Protein AF-A0A2J4ZUT5-F1 (afdb_monomer_lite)

Organism: NCBI:txid1134687

pLDDT: mean 96.78, std 1.78, range [88.81, 98.19]

Foldseek 3Di:
DEDEQQDCADPPPGHRVRVSVVVVVVVCVPCVPYHYHD

Sequence (38 aa):
MKIVIAPDSYKESLSALDVATAIEQGFREIYADAEYVK

Radius of gyration: 10.35 Å; chains: 1; bounding box: 22×13×29 Å

InterPro domains:
  IPR004381 Glycerate kinase [PF02595] (3-37)
  IPR018197 Glycerate kinase, restriction-enzyme-like fold [G3DSA:3.40.50.10350] (1-38)
  IPR036129 Glycerate kinase superfamily [SSF110738] (1-37)

Secondary structure (DSSP, 8-state):
-EEE--PPPBTTTB-HHHHHHHHHHHHHTT-TTSEEE-

Structure (mmCIF, N/CA/C/O backbone):
data_AF-A0A2J4ZUT5-F1
#
_entry.id   AF-A0A2J4ZUT5-F1
#
loop_
_atom_site.group_PDB
_atom_site.id
_atom_site.type_symbol
_atom_site.label_atom_id
_atom_site.label_alt_id
_atom_site.label_comp_id
_atom_site.label_asym_id
_atom_site.label_entity_id
_atom_site.label_seq_id
_atom_site.pdbx_PDB_ins_code
_atom_site.Cartn_x
_atom_site.Cartn_y
_atom_site.Cartn_z
_atom_site.occupancy
_atom_site.B_iso_or_equiv
_atom_site.auth_seq_id
_atom_site.auth_comp_id
_atom_site.auth_asym_id
_atom_site.auth_atom_id
_atom_site.pdbx_PDB_model_num
ATOM 1 N N . MET A 1 1 ? -12.387 2.609 9.820 1.00 88.81 1 MET A N 1
ATOM 2 C CA . MET A 1 1 ? -12.593 3.133 8.447 1.00 88.81 1 MET A CA 1
ATOM 3 C C . MET A 1 1 ? -11.985 2.135 7.477 1.00 88.81 1 MET A C 1
ATOM 5 O O . MET A 1 1 ? -10.931 1.607 7.803 1.00 88.81 1 MET A O 1
ATOM 9 N N . LYS A 1 2 ? -12.638 1.856 6.344 1.00 95.50 2 LYS A N 1
ATOM 10 C CA . LYS A 1 2 ? -12.136 0.916 5.332 1.00 95.50 2 LYS A CA 1
ATOM 11 C C . LYS A 1 2 ? -11.605 1.683 4.125 1.00 95.50 2 LYS A C 1
ATOM 13 O O . LYS A 1 2 ? -12.335 2.506 3.578 1.00 95.50 2 LYS A O 1
ATOM 18 N N . ILE A 1 3 ? -10.359 1.422 3.737 1.00 96.38 3 ILE A N 1
ATOM 19 C CA . ILE A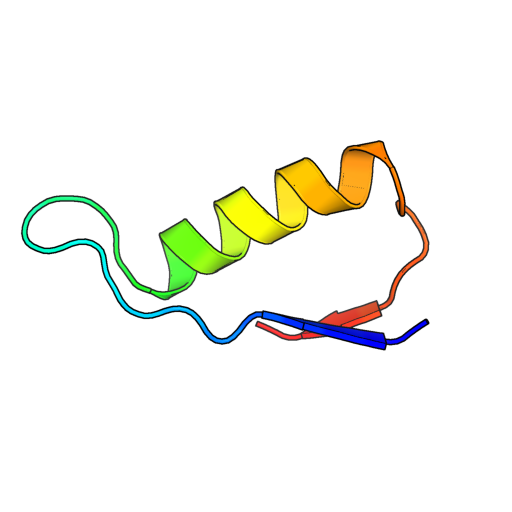 1 3 ? -9.672 2.068 2.615 1.00 96.38 3 ILE A CA 1
ATOM 20 C C . ILE A 1 3 ? -9.335 0.996 1.580 1.00 96.38 3 ILE A C 1
ATOM 22 O O . ILE A 1 3 ? -8.620 0.039 1.873 1.00 96.38 3 ILE A O 1
ATOM 26 N N . VAL A 1 4 ? -9.866 1.159 0.368 1.00 97.62 4 VAL A N 1
ATOM 27 C CA . VAL A 1 4 ? -9.548 0.299 -0.777 1.00 97.62 4 VAL A CA 1
ATOM 28 C C . VAL A 1 4 ? -8.508 1.008 -1.639 1.00 97.62 4 VAL A C 1
ATOM 30 O O . VAL A 1 4 ? -8.738 2.131 -2.083 1.00 97.62 4 VAL A O 1
ATOM 33 N N . ILE A 1 5 ? -7.373 0.355 -1.862 1.00 97.44 5 ILE A N 1
ATOM 34 C CA . ILE A 1 5 ? -6.242 0.846 -2.644 1.00 97.44 5 ILE A CA 1
ATOM 35 C C . ILE A 1 5 ? -6.176 0.003 -3.918 1.00 97.44 5 ILE A C 1
ATOM 37 O O . ILE A 1 5 ? 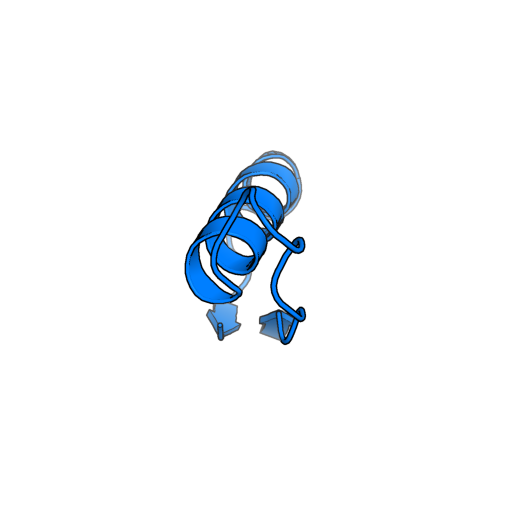-5.650 -1.099 -3.904 1.00 97.44 5 ILE A O 1
ATOM 41 N N . ALA A 1 6 ? -6.719 0.522 -5.019 1.00 97.56 6 ALA A N 1
ATOM 42 C CA . ALA A 1 6 ? -6.738 -0.161 -6.317 1.00 97.56 6 ALA A CA 1
ATOM 43 C C . ALA A 1 6 ? -5.963 0.640 -7.385 1.00 97.56 6 ALA A C 1
ATOM 45 O O . ALA A 1 6 ? -6.582 1.231 -8.274 1.00 97.56 6 ALA A O 1
ATOM 46 N N . PRO A 1 7 ? -4.626 0.752 -7.269 1.00 97.00 7 PRO A N 1
ATOM 47 C CA . PRO A 1 7 ? -3.801 1.469 -8.227 1.00 97.00 7 PRO A CA 1
ATOM 48 C C . PRO A 1 7 ? -3.526 0.618 -9.469 1.00 97.00 7 PRO A C 1
ATOM 50 O O . PRO A 1 7 ? -3.713 -0.598 -9.477 1.00 97.00 7 PRO A O 1
ATOM 53 N N . ASP A 1 8 ? -3.014 1.276 -10.504 1.00 97.94 8 ASP A N 1
ATOM 54 C CA . ASP A 1 8 ? -2.358 0.608 -11.623 1.00 97.94 8 ASP A CA 1
ATOM 55 C C . ASP A 1 8 ? -0.839 0.537 -11.378 1.00 97.94 8 ASP A C 1
ATOM 57 O O . ASP A 1 8 ? -0.280 1.190 -10.491 1.00 97.94 8 ASP A O 1
ATOM 61 N N . SER A 1 9 ? -0.166 -0.274 -12.178 1.00 97.50 9 SER A N 1
ATOM 62 C CA . SER A 1 9 ? 1.285 -0.339 -12.252 1.00 97.50 9 SER A CA 1
ATOM 63 C C . SER A 1 9 ? 1.904 0.968 -12.745 1.00 97.50 9 SER A C 1
ATOM 65 O O . SER A 1 9 ? 1.324 1.726 -13.525 1.00 97.50 9 SER A O 1
ATOM 67 N N . TYR A 1 10 ? 3.141 1.211 -12.321 1.00 97.50 10 TYR A N 1
ATOM 68 C CA . TYR A 1 10 ? 3.980 2.248 -12.903 1.00 97.50 10 TYR A CA 1
ATOM 69 C C . TYR A 1 10 ? 4.830 1.584 -13.980 1.00 97.50 10 TYR A C 1
ATOM 71 O O . TYR A 1 10 ? 5.699 0.763 -13.676 1.00 97.50 10 TYR A O 1
ATOM 79 N N . LYS A 1 11 ? 4.559 1.922 -15.244 1.00 95.88 11 LYS A N 1
ATOM 80 C CA . LYS A 1 11 ? 5.206 1.321 -16.417 1.00 95.88 11 LYS A CA 1
ATOM 81 C C . LYS A 1 11 ? 6.738 1.346 -16.290 1.00 95.88 11 LYS A C 1
ATOM 83 O O . LYS A 1 11 ? 7.313 2.401 -16.039 1.00 95.88 11 LYS A O 1
ATOM 88 N N . GLU A 1 12 ? 7.372 0.187 -16.481 1.00 96.19 12 GLU A N 1
ATOM 89 C CA . GLU A 1 12 ? 8.822 -0.041 -16.317 1.00 96.19 12 GLU A CA 1
ATOM 90 C C . GLU A 1 12 ? 9.394 0.294 -14.920 1.00 96.19 12 GLU A C 1
ATOM 92 O O . GLU A 1 12 ? 10.593 0.535 -14.788 1.00 96.19 12 GLU A O 1
ATOM 97 N N . SER A 1 13 ? 8.569 0.334 -13.867 1.00 97.81 13 SER A N 1
ATOM 98 C CA . SER A 1 13 ? 9.023 0.713 -12.523 1.00 97.81 13 SER A CA 1
ATOM 99 C C . SER A 1 13 ? 8.477 -0.190 -11.417 1.00 97.81 13 SER A C 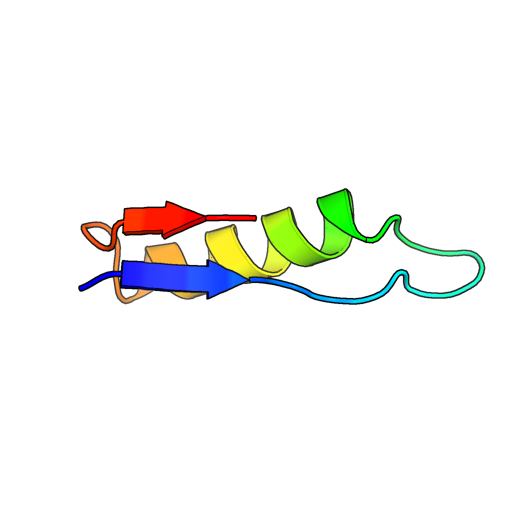1
ATOM 101 O O . SER A 1 13 ? 9.231 -0.985 -10.864 1.00 97.81 13 SER A O 1
ATOM 103 N N . LEU A 1 14 ? 7.188 -0.082 -11.088 1.00 97.50 14 LEU A N 1
ATOM 104 C CA . LEU A 1 14 ? 6.574 -0.779 -9.955 1.00 97.50 14 LEU A CA 1
ATOM 105 C C . LEU A 1 14 ? 5.336 -1.545 -10.408 1.00 97.50 14 LEU A C 1
ATOM 107 O O . LEU A 1 14 ? 4.540 -1.039 -11.204 1.00 97.50 14 LEU A O 1
ATOM 111 N N . SER A 1 15 ? 5.141 -2.751 -9.869 1.00 97.88 15 SER A N 1
ATOM 112 C CA . SER A 1 15 ? 3.891 -3.479 -10.079 1.00 97.88 15 SER A CA 1
ATOM 113 C C . SER A 1 15 ? 2.733 -2.770 -9.366 1.00 97.88 15 SER A C 1
ATOM 115 O O . SER A 1 15 ? 2.948 -2.007 -8.424 1.00 97.88 15 SER A O 1
ATOM 117 N N . ALA A 1 16 ? 1.489 -3.039 -9.773 1.00 97.81 16 ALA A N 1
ATOM 118 C CA . ALA A 1 16 ? 0.315 -2.474 -9.100 1.00 97.81 16 ALA A CA 1
ATOM 119 C C . ALA A 1 16 ? 0.298 -2.797 -7.590 1.00 97.81 16 ALA A C 1
ATOM 121 O O . ALA A 1 16 ? -0.061 -1.950 -6.776 1.00 97.81 16 ALA A O 1
ATOM 122 N N . LEU A 1 17 ? 0.767 -3.988 -7.197 1.00 97.62 17 LEU A N 1
ATOM 123 C CA . LEU A 1 17 ? 0.858 -4.392 -5.791 1.00 97.62 17 LEU A CA 1
ATOM 124 C C . LEU A 1 17 ? 1.920 -3.597 -5.015 1.00 97.62 17 LEU A C 1
ATOM 126 O O . LEU A 1 17 ? 1.704 -3.252 -3.849 1.00 97.62 17 LEU A O 1
ATOM 130 N N . ASP A 1 18 ? 3.053 -3.290 -5.649 1.00 98.00 18 ASP A N 1
ATOM 131 C CA . ASP A 1 18 ? 4.114 -2.490 -5.029 1.00 98.00 18 ASP A CA 1
ATOM 132 C C . ASP A 1 18 ? 3.649 -1.048 -4.824 1.00 98.00 18 ASP A C 1
ATOM 134 O O . ASP A 1 18 ? 3.831 -0.481 -3.747 1.00 98.00 18 ASP A O 1
ATOM 138 N N . VAL A 1 19 ? 2.961 -0.483 -5.823 1.00 98.12 19 VAL A N 1
ATOM 139 C CA . VAL A 1 19 ? 2.324 0.836 -5.718 1.00 98.12 19 VAL A CA 1
ATOM 140 C C . VAL A 1 19 ? 1.288 0.828 -4.594 1.00 98.12 19 VAL A C 1
ATOM 142 O O . VAL A 1 19 ? 1.293 1.720 -3.746 1.00 98.12 19 VAL A O 1
ATOM 145 N N . ALA A 1 20 ? 0.441 -0.203 -4.523 1.00 98.19 20 ALA A N 1
ATOM 146 C CA . ALA A 1 20 ? -0.563 -0.319 -3.470 1.00 98.19 20 ALA A CA 1
ATOM 147 C C . ALA A 1 20 ? 0.067 -0.403 -2.075 1.00 98.19 20 ALA A C 1
ATOM 149 O O . ALA A 1 20 ? -0.426 0.204 -1.126 1.00 98.19 20 ALA A O 1
ATOM 150 N N . THR A 1 21 ? 1.189 -1.111 -1.956 1.00 97.94 21 THR A N 1
ATOM 151 C CA . THR A 1 21 ? 1.929 -1.246 -0.698 1.00 97.94 21 THR A CA 1
ATOM 152 C C . THR A 1 21 ? 2.589 0.069 -0.283 1.00 97.94 21 THR A C 1
ATOM 154 O O . THR A 1 21 ? 2.536 0.418 0.895 1.00 97.94 21 THR A O 1
ATOM 157 N N . ALA A 1 22 ? 3.147 0.831 -1.227 1.00 97.94 22 ALA A N 1
ATOM 158 C CA . ALA A 1 22 ? 3.696 2.158 -0.952 1.00 97.94 22 ALA A CA 1
ATOM 159 C C . ALA A 1 22 ? 2.608 3.147 -0.493 1.00 97.94 22 ALA A C 1
ATOM 161 O O . ALA A 1 22 ? 2.806 3.885 0.473 1.00 97.94 22 ALA A O 1
ATOM 162 N N . ILE A 1 23 ? 1.434 3.123 -1.137 1.00 97.44 23 ILE A N 1
ATOM 163 C CA . ILE A 1 23 ? 0.280 3.940 -0.729 1.00 97.44 23 ILE A CA 1
ATOM 164 C C . ILE A 1 23 ? -0.195 3.537 0.674 1.00 97.44 23 ILE A C 1
ATOM 166 O O . ILE A 1 23 ? -0.413 4.409 1.513 1.00 97.44 23 ILE A O 1
ATOM 170 N N . GLU A 1 24 ? -0.321 2.235 0.959 1.00 97.25 24 GLU A N 1
ATOM 171 C CA . GLU A 1 24 ? -0.713 1.733 2.284 1.00 97.25 24 GLU A CA 1
ATOM 172 C C . GLU A 1 24 ? 0.246 2.218 3.379 1.00 97.25 24 GLU A C 1
ATOM 174 O O . GLU A 1 24 ? -0.209 2.675 4.426 1.00 97.25 24 GLU A O 1
ATOM 179 N N . GLN A 1 25 ? 1.561 2.153 3.143 1.00 97.62 25 GLN A N 1
ATOM 180 C CA . GLN A 1 25 ? 2.571 2.607 4.104 1.00 97.62 25 GLN A CA 1
ATOM 181 C C . GLN A 1 25 ? 2.401 4.089 4.448 1.00 97.62 25 GLN A C 1
ATOM 183 O O . GLN A 1 25 ? 2.290 4.417 5.627 1.00 97.62 25 GLN A O 1
ATOM 188 N N . GLY A 1 26 ? 2.285 4.961 3.440 1.00 97.69 26 GLY A N 1
ATOM 189 C CA . GLY A 1 26 ? 2.079 6.393 3.674 1.00 97.69 26 GLY A CA 1
ATOM 190 C C . GLY A 1 26 ? 0.756 6.694 4.386 1.00 97.69 26 GLY A C 1
ATOM 191 O O . GLY A 1 26 ? 0.698 7.542 5.272 1.00 97.69 26 GLY A O 1
ATOM 192 N N . PHE A 1 27 ? -0.314 5.962 4.064 1.00 96.75 27 PHE A N 1
ATOM 193 C CA . PHE A 1 27 ? -1.591 6.117 4.764 1.00 96.75 27 PHE A CA 1
ATOM 194 C C . PHE A 1 27 ? -1.530 5.643 6.218 1.00 96.75 27 PHE A C 1
ATOM 196 O O . PHE A 1 27 ? -2.129 6.283 7.084 1.00 96.75 27 PHE A O 1
ATOM 203 N N . ARG A 1 28 ? -0.791 4.569 6.518 1.00 96.69 28 ARG A N 1
ATOM 204 C CA . ARG A 1 28 ? -0.632 4.050 7.885 1.00 96.69 28 ARG A CA 1
ATOM 205 C C . ARG A 1 28 ? 0.087 5.016 8.820 1.00 96.69 28 ARG A C 1
ATOM 207 O O . ARG A 1 28 ? -0.143 4.931 10.022 1.00 96.69 28 ARG A O 1
ATOM 214 N N . GLU A 1 29 ? 0.889 5.944 8.301 1.00 98.00 29 GLU A N 1
ATOM 215 C CA . GLU A 1 29 ? 1.514 6.994 9.117 1.00 98.00 29 GLU A CA 1
ATOM 216 C C . GLU A 1 29 ? 0.479 7.935 9.758 1.00 98.00 29 GLU A C 1
ATOM 218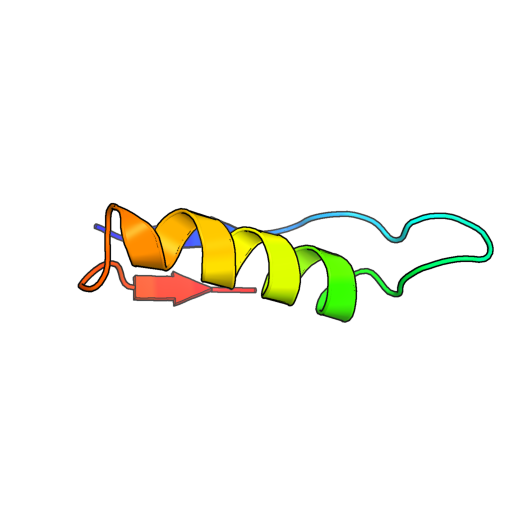 O O . GLU A 1 29 ? 0.714 8.460 10.843 1.00 98.00 29 GLU A O 1
ATOM 223 N N . ILE A 1 30 ? -0.686 8.116 9.122 1.00 97.31 30 ILE A N 1
ATOM 224 C CA . ILE A 1 30 ? -1.756 9.011 9.594 1.00 97.31 30 ILE A CA 1
ATOM 225 C C . ILE A 1 30 ? -2.962 8.228 10.127 1.00 97.31 30 ILE A C 1
ATOM 227 O O . ILE A 1 30 ? -3.578 8.611 11.121 1.00 97.31 30 ILE A O 1
ATOM 231 N N . TYR A 1 31 ? -3.299 7.112 9.48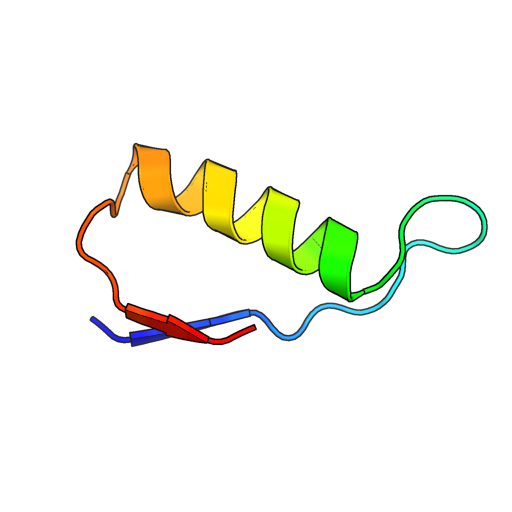2 1.00 96.31 31 TYR A N 1
ATOM 232 C CA . TYR A 1 31 ? -4.462 6.278 9.775 1.00 96.31 31 TYR A CA 1
ATOM 233 C C . TYR A 1 31 ? -4.035 4.834 10.061 1.00 96.31 31 TYR A C 1
ATOM 235 O O . TYR A 1 31 ? -4.404 3.902 9.342 1.00 96.31 31 TYR A O 1
ATOM 243 N N . ALA A 1 32 ? -3.244 4.638 11.116 1.00 94.38 32 ALA A N 1
ATOM 244 C CA . ALA A 1 32 ? -2.676 3.335 11.470 1.00 94.38 32 ALA A CA 1
ATOM 245 C C . ALA A 1 32 ? -3.732 2.221 11.637 1.00 94.38 32 ALA A C 1
ATOM 247 O O . ALA A 1 32 ? -3.507 1.092 11.196 1.00 94.38 32 ALA A O 1
ATOM 248 N N . ASP A 1 33 ? -4.896 2.563 12.200 1.00 96.19 33 ASP A N 1
ATOM 249 C CA . ASP A 1 33 ? -5.974 1.623 12.546 1.00 96.19 33 ASP A CA 1
ATOM 250 C C . ASP A 1 33 ? -7.033 1.444 11.440 1.00 96.19 33 ASP A C 1
ATOM 252 O O . ASP A 1 33 ? -8.091 0.848 11.665 1.00 96.19 33 ASP A O 1
ATOM 256 N N . ALA A 1 34 ? -6.812 1.995 10.242 1.00 96.44 34 ALA A N 1
ATOM 257 C CA . ALA A 1 34 ? -7.711 1.745 9.120 1.00 96.44 34 ALA A CA 1
ATOM 258 C C . ALA A 1 34 ? -7.581 0.295 8.614 1.00 96.44 34 ALA A C 1
ATOM 260 O O . ALA A 1 34 ? -6.516 -0.319 8.664 1.00 96.44 34 ALA A O 1
ATOM 261 N N . GLU A 1 35 ? -8.680 -0.256 8.101 1.00 97.06 35 GLU A N 1
ATOM 262 C CA . GLU A 1 35 ? -8.673 -1.540 7.400 1.00 97.06 35 GLU A CA 1
ATOM 263 C C . GLU A 1 35 ? -8.293 -1.290 5.939 1.00 97.06 35 GLU A C 1
ATOM 265 O O . GLU A 1 35 ? -9.017 -0.591 5.223 1.00 97.06 35 GLU A O 1
ATOM 270 N N . TYR A 1 36 ? -7.171 -1.863 5.506 1.00 96.75 36 TYR A N 1
ATOM 271 C CA . TYR A 1 36 ? -6.636 -1.706 4.156 1.00 96.75 36 TYR A CA 1
ATOM 272 C C . TYR A 1 36 ? -6.950 -2.930 3.298 1.00 96.75 36 TYR A C 1
ATOM 274 O O . TYR A 1 36 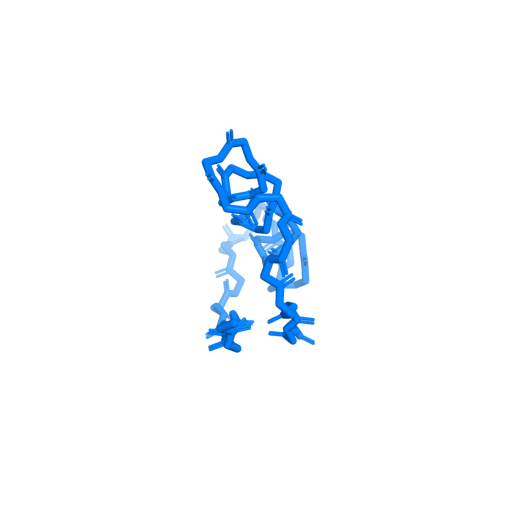? -6.677 -4.063 3.694 1.00 96.75 36 TYR A O 1
ATOM 282 N N . VAL A 1 37 ? -7.499 -2.690 2.108 1.00 96.12 37 VAL A N 1
ATOM 283 C CA . VAL A 1 37 ? -7.707 -3.704 1.066 1.00 96.12 37 VAL A CA 1
ATOM 284 C C . VAL A 1 37 ? -6.958 -3.249 -0.179 1.00 96.12 37 VAL A C 1
ATOM 286 O O . VAL A 1 37 ? -7.218 -2.147 -0.657 1.00 96.12 37 VAL A O 1
ATOM 289 N N . LYS A 1 38 ? -6.044 -4.076 -0.682 1.00 91.69 38 LYS A N 1
ATOM 290 C CA . LYS A 1 38 ? -5.212 -3.817 -1.862 1.00 91.69 38 LYS A CA 1
ATOM 291 C C . LYS A 1 38 ? -5.296 -4.955 -2.864 1.00 91.69 38 LYS A C 1
ATOM 293 O O . LYS A 1 38 ? -5.512 -6.097 -2.398 1.00 91.69 38 LYS A O 1
#